Protein AF-A0A2E8ITR8-F1 (afdb_monomer_lite)

pLDDT: mean 73.03, std 20.71, range [34.75, 94.88]

Structure (mmCIF, N/CA/C/O backbone):
data_AF-A0A2E8ITR8-F1
#
_entry.id   AF-A0A2E8ITR8-F1
#
loop_
_atom_site.group_PDB
_atom_site.id
_atom_site.type_symbol
_atom_site.label_atom_id
_atom_site.label_alt_id
_atom_site.label_comp_id
_atom_site.label_asym_id
_atom_site.label_entity_id
_atom_site.label_seq_id
_atom_site.pdbx_PDB_ins_code
_atom_site.Cartn_x
_atom_site.Cartn_y
_atom_site.Cartn_z
_atom_site.occupancy
_atom_site.B_iso_or_equiv
_atom_site.auth_seq_id
_atom_site.auth_comp_id
_atom_site.auth_asym_id
_atom_site.auth_atom_id
_atom_site.pdbx_PDB_model_num
ATOM 1 N N . MET A 1 1 ? 21.758 -8.027 -42.732 1.00 45.25 1 MET A N 1
ATOM 2 C CA . MET A 1 1 ? 21.142 -7.338 -41.578 1.00 45.25 1 MET A CA 1
ATOM 3 C C . MET A 1 1 ? 20.759 -8.410 -40.576 1.00 45.25 1 MET A C 1
ATOM 5 O O . MET A 1 1 ? 20.143 -9.382 -40.984 1.00 45.25 1 MET A O 1
ATOM 9 N N . SER A 1 2 ? 21.272 -8.323 -39.350 1.00 44.22 2 SER A N 1
ATOM 10 C CA . SER A 1 2 ? 21.289 -9.425 -38.382 1.00 44.22 2 SER A CA 1
ATOM 11 C C . SER A 1 2 ? 19.898 -9.723 -37.815 1.00 44.22 2 SER A C 1
ATOM 13 O O . SER A 1 2 ? 19.188 -8.817 -37.385 1.00 44.22 2 SER A O 1
ATOM 15 N N . GLU A 1 3 ? 19.537 -11.006 -37.742 1.00 45.44 3 GLU A N 1
ATOM 16 C CA . GLU A 1 3 ? 18.320 -11.515 -37.078 1.00 45.44 3 GLU A CA 1
ATOM 17 C C . GLU A 1 3 ? 18.198 -11.057 -35.608 1.00 45.44 3 GLU A C 1
ATOM 19 O O . GLU A 1 3 ? 17.104 -10.994 -35.050 1.00 45.44 3 GLU A O 1
ATOM 24 N N . ASN A 1 4 ? 19.310 -10.631 -35.000 1.00 48.97 4 ASN A N 1
ATOM 25 C CA . ASN A 1 4 ? 19.358 -10.035 -33.664 1.00 48.97 4 ASN A CA 1
ATOM 26 C C . ASN A 1 4 ? 18.622 -8.688 -33.558 1.00 48.97 4 ASN A C 1
ATOM 28 O O . ASN A 1 4 ? 18.185 -8.323 -32.470 1.00 48.97 4 ASN A O 1
ATOM 32 N N . TYR A 1 5 ? 18.449 -7.956 -34.664 1.00 41.09 5 TYR A N 1
ATOM 33 C CA . TYR A 1 5 ? 17.727 -6.679 -34.658 1.00 41.09 5 TYR A CA 1
ATOM 34 C C . TYR A 1 5 ? 16.204 -6.867 -34.592 1.00 41.09 5 TYR A C 1
ATOM 36 O O . TYR A 1 5 ? 15.489 -6.002 -34.091 1.00 41.09 5 TYR A O 1
ATOM 44 N N . VAL A 1 6 ? 15.701 -8.011 -35.070 1.00 43.72 6 VAL A N 1
ATOM 45 C CA . VAL A 1 6 ? 14.266 -8.324 -35.045 1.00 43.72 6 VAL A CA 1
ATOM 46 C C . VAL A 1 6 ? 13.846 -8.757 -33.642 1.00 43.72 6 VAL A C 1
ATOM 48 O O . VAL A 1 6 ? 12.846 -8.253 -33.145 1.00 43.72 6 VAL A O 1
ATOM 51 N N . LYS A 1 7 ? 14.664 -9.555 -32.937 1.00 40.44 7 LYS A N 1
ATOM 52 C CA . LYS A 1 7 ? 14.379 -9.970 -31.549 1.00 40.44 7 LYS A CA 1
ATOM 53 C C . LYS A 1 7 ? 14.263 -8.808 -30.557 1.00 40.44 7 LYS A C 1
ATOM 55 O O . LYS A 1 7 ? 13.438 -8.883 -29.654 1.00 40.44 7 LYS A O 1
ATOM 60 N N . TYR A 1 8 ? 15.018 -7.723 -30.744 1.00 42.69 8 TYR A N 1
ATOM 61 C CA . TYR A 1 8 ? 14.874 -6.519 -29.913 1.00 42.69 8 TYR A CA 1
ATOM 62 C C . TYR A 1 8 ? 13.579 -5.744 -30.195 1.00 42.69 8 TYR A C 1
ATOM 64 O O . TYR A 1 8 ? 13.068 -5.064 -29.311 1.00 42.69 8 TYR A O 1
ATOM 72 N N . LYS A 1 9 ? 13.028 -5.850 -31.411 1.00 41.62 9 LYS A N 1
ATOM 73 C CA . LYS A 1 9 ? 11.823 -5.115 -31.819 1.00 41.62 9 LYS A CA 1
ATOM 74 C C . LYS A 1 9 ? 10.522 -5.870 -31.541 1.00 41.62 9 LYS A C 1
ATOM 76 O O . LYS A 1 9 ? 9.484 -5.231 -31.427 1.00 41.62 9 LYS A O 1
ATOM 81 N N . THR A 1 10 ? 10.568 -7.195 -31.400 1.00 43.81 10 THR A N 1
ATOM 82 C CA . THR A 1 10 ? 9.383 -8.038 -31.150 1.00 43.81 10 THR A CA 1
ATOM 83 C C . THR A 1 10 ? 9.191 -8.472 -29.695 1.00 43.81 10 THR A C 1
ATOM 85 O O . THR A 1 10 ? 8.229 -9.170 -29.419 1.00 43.81 10 THR A O 1
ATOM 88 N N . ASN A 1 11 ? 10.028 -8.030 -28.748 1.00 43.06 11 ASN A N 1
ATOM 89 C CA . ASN A 1 11 ? 9.765 -8.220 -27.308 1.00 43.06 11 ASN A CA 1
ATOM 90 C C . ASN A 1 11 ? 9.090 -7.002 -26.638 1.00 43.06 11 ASN A C 1
ATOM 92 O O . ASN A 1 11 ? 8.979 -6.943 -25.419 1.00 43.06 11 ASN A O 1
ATOM 96 N N . ILE A 1 12 ? 8.614 -6.037 -27.435 1.00 47.50 12 ILE A N 1
ATOM 97 C CA . ILE A 1 12 ? 7.847 -4.861 -26.984 1.00 47.50 12 ILE A CA 1
ATOM 98 C C . ILE A 1 12 ? 6.454 -5.233 -26.448 1.00 47.50 12 ILE A C 1
ATOM 100 O O . ILE A 1 12 ? 5.915 -4.507 -25.622 1.00 47.50 12 ILE A O 1
ATOM 104 N N . GLU A 1 13 ? 5.881 -6.369 -26.855 1.00 49.22 13 GLU A N 1
ATOM 105 C CA . GLU A 1 13 ? 4.529 -6.776 -26.429 1.00 49.22 13 GLU A CA 1
ATOM 106 C C . GLU A 1 13 ? 4.451 -7.151 -24.941 1.00 49.22 13 GLU A C 1
ATOM 108 O O . GLU A 1 13 ? 3.382 -7.081 -24.340 1.00 49.22 13 GLU A O 1
ATOM 113 N N . TRP A 1 14 ? 5.596 -7.488 -24.340 1.00 45.38 14 TRP A N 1
ATOM 114 C CA . TRP A 1 14 ? 5.731 -7.829 -22.928 1.00 45.38 14 TRP A CA 1
ATOM 115 C C . TRP A 1 14 ? 6.657 -6.892 -22.166 1.00 45.38 14 TRP A C 1
ATOM 117 O O . TRP A 1 14 ? 6.914 -7.180 -21.011 1.00 45.38 14 TRP A O 1
ATOM 127 N N . TYR A 1 15 ? 7.055 -5.727 -22.697 1.00 50.53 15 TYR A N 1
ATOM 128 C CA . TYR A 1 15 ? 7.392 -4.581 -21.829 1.00 50.53 15 TYR A CA 1
ATOM 129 C C . TYR A 1 15 ? 6.087 -4.013 -21.218 1.00 50.53 15 TYR A C 1
ATOM 131 O O . TYR A 1 15 ? 5.629 -2.907 -21.486 1.00 50.53 15 TYR A O 1
ATOM 139 N N . HIS A 1 16 ? 5.445 -4.933 -20.492 1.00 63.94 16 HIS A N 1
ATOM 140 C CA . HIS A 1 16 ? 4.744 -4.888 -19.231 1.00 63.94 16 HIS A CA 1
ATOM 141 C C . HIS A 1 16 ? 3.829 -3.689 -19.005 1.00 63.94 16 HIS A C 1
ATOM 143 O O . HIS A 1 16 ? 4.117 -2.797 -18.219 1.00 63.94 16 HIS A O 1
ATOM 149 N N . MET A 1 17 ? 2.619 -3.750 -19.568 1.00 70.31 17 MET A N 1
ATOM 150 C CA . MET A 1 17 ? 1.479 -2.944 -19.100 1.00 70.31 17 MET A CA 1
ATOM 151 C C . MET A 1 17 ? 1.339 -2.956 -17.563 1.00 70.31 17 MET A C 1
ATOM 153 O O . MET A 1 17 ? 0.948 -1.951 -16.977 1.00 70.31 17 MET A O 1
ATOM 157 N N . LYS A 1 18 ? 1.729 -4.061 -16.912 1.00 77.50 18 LYS A N 1
ATOM 158 C CA . LYS A 1 18 ? 1.883 -4.164 -15.457 1.00 77.50 18 LYS A CA 1
ATOM 159 C C . LYS A 1 18 ? 2.827 -3.107 -14.874 1.00 77.50 18 LYS A C 1
ATOM 161 O O . LYS A 1 18 ? 2.412 -2.395 -13.974 1.00 77.50 18 LYS A O 1
ATOM 166 N N . ASP A 1 19 ? 4.025 -2.924 -15.422 1.00 78.06 19 ASP A N 1
ATOM 167 C CA . ASP A 1 19 ? 4.993 -1.925 -14.945 1.00 78.06 19 ASP A CA 1
ATOM 168 C C . ASP A 1 19 ? 4.421 -0.507 -15.046 1.00 78.06 19 ASP A C 1
ATOM 170 O O . ASP A 1 19 ? 4.555 0.294 -14.122 1.00 78.06 19 ASP A O 1
ATOM 174 N N . LEU A 1 20 ? 3.703 -0.205 -16.135 1.00 83.38 20 LEU A N 1
ATOM 175 C CA . LEU A 1 20 ? 2.991 1.069 -16.277 1.00 83.38 20 LEU A CA 1
ATOM 176 C C . LEU A 1 20 ? 1.913 1.234 -15.202 1.00 83.38 20 LEU A C 1
ATOM 178 O O . LEU A 1 20 ? 1.792 2.316 -14.626 1.00 83.38 20 LEU A O 1
ATOM 182 N N . MET A 1 21 ? 1.143 0.185 -14.905 1.00 86.69 21 MET A N 1
ATOM 183 C CA . MET A 1 21 ? 0.152 0.214 -13.828 1.00 86.69 21 MET A CA 1
ATOM 184 C C . MET A 1 21 ? 0.817 0.415 -12.464 1.00 86.69 21 MET A C 1
ATOM 186 O O . MET A 1 21 ? 0.362 1.253 -11.687 1.00 86.69 21 MET A O 1
ATOM 190 N N . TYR A 1 22 ? 1.917 -0.283 -12.194 1.00 89.50 22 TYR A N 1
ATOM 191 C CA . TYR A 1 22 ? 2.640 -0.219 -10.927 1.00 89.50 22 TYR A CA 1
ATOM 192 C C . TYR A 1 22 ? 3.219 1.170 -10.681 1.00 89.50 22 TYR A C 1
ATOM 194 O O . TYR A 1 22 ? 2.980 1.769 -9.629 1.00 89.50 22 TYR A O 1
ATOM 202 N N . LEU A 1 23 ? 3.877 1.736 -11.694 1.00 88.19 23 LEU A N 1
ATOM 203 C CA . LEU A 1 23 ? 4.365 3.111 -11.669 1.00 88.19 23 LEU A CA 1
ATOM 204 C C . LEU A 1 23 ? 3.221 4.120 -11.540 1.00 88.19 23 LEU A C 1
ATOM 206 O O . LEU A 1 23 ? 3.358 5.112 -10.826 1.00 88.19 23 LEU A O 1
ATOM 210 N N . THR A 1 24 ? 2.084 3.882 -12.199 1.00 90.19 24 THR A N 1
ATOM 211 C CA . THR A 1 24 ? 0.908 4.757 -12.080 1.00 90.19 24 THR A CA 1
ATOM 212 C C . THR A 1 24 ? 0.393 4.776 -10.648 1.00 90.19 24 THR A C 1
ATOM 214 O O . THR A 1 24 ? 0.221 5.856 -10.087 1.00 90.19 24 THR A O 1
ATOM 217 N N . LEU A 1 25 ? 0.216 3.609 -10.023 1.00 92.19 25 LEU A N 1
ATOM 218 C CA . LEU A 1 25 ? -0.211 3.525 -8.630 1.00 92.19 25 LEU A CA 1
ATOM 219 C C . LEU A 1 25 ? 0.788 4.212 -7.698 1.00 92.19 25 LEU A C 1
ATOM 221 O O . LEU A 1 25 ? 0.378 5.010 -6.860 1.00 92.19 25 LEU A O 1
ATOM 225 N N . TYR A 1 26 ? 2.088 3.971 -7.874 1.00 93.00 26 TYR A N 1
ATOM 226 C CA . TYR A 1 26 ? 3.121 4.637 -7.082 1.00 93.00 26 TYR A CA 1
ATOM 227 C C . TYR A 1 26 ? 3.017 6.165 -7.187 1.00 93.00 26 TYR A C 1
ATOM 229 O O . TYR A 1 26 ? 2.967 6.861 -6.172 1.00 93.00 26 TYR A O 1
ATOM 237 N N . ASN A 1 27 ? 2.907 6.691 -8.410 1.00 90.94 27 ASN A N 1
ATOM 238 C CA . ASN A 1 27 ? 2.765 8.125 -8.645 1.00 90.94 27 ASN A CA 1
ATOM 239 C C . ASN A 1 27 ? 1.468 8.683 -8.042 1.00 90.94 27 ASN A C 1
ATOM 241 O O . ASN A 1 27 ? 1.486 9.781 -7.486 1.00 90.94 27 ASN A O 1
ATOM 245 N N . CYS A 1 28 ? 0.360 7.937 -8.096 1.00 90.81 28 CYS A N 1
ATOM 246 C CA . CYS A 1 28 ? -0.870 8.308 -7.400 1.00 90.81 28 CYS A CA 1
ATOM 247 C C . CYS A 1 28 ? -0.629 8.413 -5.890 1.00 90.81 28 CYS A C 1
ATOM 249 O O . CYS A 1 28 ? -0.931 9.449 -5.309 1.00 90.81 28 CYS A O 1
ATOM 251 N N . LEU A 1 29 ? -0.028 7.405 -5.256 1.00 92.38 29 LEU A N 1
ATOM 252 C CA . LEU A 1 29 ? 0.256 7.437 -3.818 1.00 92.38 29 LEU A CA 1
ATOM 253 C C . LEU A 1 29 ? 1.109 8.656 -3.429 1.00 92.38 29 LEU A C 1
ATOM 255 O O . LEU A 1 29 ? 0.759 9.375 -2.494 1.00 92.38 29 LEU A O 1
ATOM 259 N N . VAL A 1 30 ? 2.176 8.942 -4.183 1.00 93.25 30 VAL A N 1
ATOM 260 C CA . VAL A 1 30 ? 3.039 10.115 -3.957 1.00 93.25 30 VAL A CA 1
ATOM 261 C C . VAL A 1 30 ? 2.270 11.431 -4.126 1.00 93.25 30 VAL A C 1
ATOM 263 O O . VAL A 1 30 ? 2.464 12.355 -3.339 1.00 93.25 30 VAL A O 1
ATOM 266 N N . ALA A 1 31 ? 1.383 11.528 -5.118 1.00 90.69 31 ALA A N 1
ATOM 267 C CA . ALA A 1 31 ? 0.614 12.741 -5.395 1.00 90.69 31 ALA A CA 1
ATOM 268 C C . ALA A 1 31 ? -0.553 12.972 -4.417 1.00 90.69 31 ALA A C 1
ATOM 270 O O . ALA A 1 31 ? -0.907 14.120 -4.140 1.00 90.69 31 ALA A O 1
ATOM 271 N N . PHE A 1 32 ? -1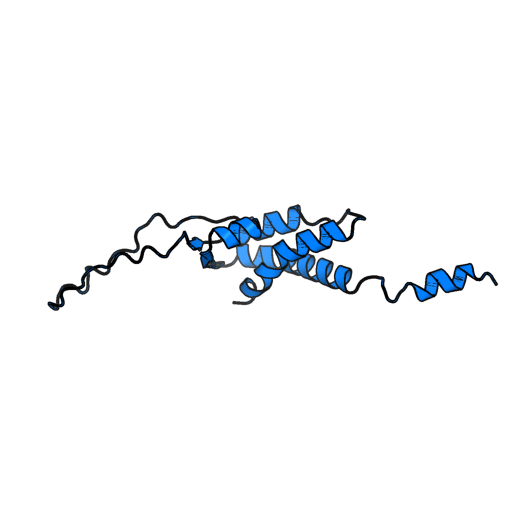.171 11.904 -3.909 1.00 87.88 32 PHE A N 1
ATOM 272 C CA . PHE A 1 32 ? -2.296 11.980 -2.974 1.00 87.88 32 PHE A CA 1
ATOM 273 C C . PHE A 1 32 ? -1.851 12.109 -1.515 1.00 87.88 32 PHE A C 1
ATOM 275 O O . PHE A 1 32 ? -2.576 12.709 -0.725 1.00 87.88 32 PHE A O 1
ATOM 282 N N . LEU A 1 33 ? -0.656 11.629 -1.155 1.00 91.25 33 LEU A N 1
ATOM 283 C CA . LEU A 1 33 ? -0.158 11.707 0.220 1.00 91.25 33 LEU A CA 1
ATOM 284 C C . LEU A 1 33 ? -0.163 13.141 0.798 1.00 91.25 33 LEU A C 1
ATOM 286 O O . LEU A 1 33 ? -0.667 13.305 1.908 1.00 91.25 33 LEU A O 1
ATOM 290 N N . PRO A 1 34 ? 0.324 14.191 0.100 1.00 89.75 34 PRO A N 1
ATOM 291 C CA . PRO A 1 34 ? 0.226 15.562 0.605 1.00 89.75 34 PRO A CA 1
ATOM 292 C C . PRO A 1 34 ? -1.223 16.002 0.831 1.00 89.75 34 PRO A C 1
ATOM 294 O O . PRO A 1 34 ? -1.537 16.580 1.863 1.00 89.75 34 PRO A O 1
ATOM 297 N N . LYS A 1 35 ? -2.132 15.645 -0.086 1.00 87.50 35 LYS A N 1
ATOM 298 C CA . LYS A 1 35 ? -3.553 16.005 0.020 1.00 87.50 35 LYS A CA 1
ATOM 299 C C . LYS A 1 35 ? -4.221 15.373 1.237 1.00 87.50 35 LYS A C 1
ATOM 301 O O . LYS A 1 35 ? -5.030 16.028 1.877 1.00 87.50 35 LYS A O 1
ATOM 306 N N . LEU A 1 36 ? -3.876 14.126 1.560 1.00 86.25 36 LEU A N 1
ATOM 307 C CA . LEU A 1 36 ? -4.374 13.447 2.759 1.00 86.25 36 LEU A CA 1
ATOM 308 C C . LEU A 1 36 ? -3.813 14.064 4.042 1.00 86.25 36 LEU A C 1
ATOM 310 O O . LEU A 1 36 ? -4.533 14.171 5.025 1.00 86.25 36 LEU A O 1
ATOM 314 N N . LYS A 1 37 ? -2.548 14.496 4.038 1.00 88.06 37 LYS A N 1
ATOM 315 C CA . LYS A 1 37 ? -1.946 15.189 5.188 1.00 88.06 37 LYS A CA 1
ATOM 316 C C . LYS A 1 37 ? -2.579 16.552 5.453 1.00 88.06 37 LYS A C 1
ATOM 318 O O . LYS A 1 37 ? -2.713 16.936 6.609 1.00 88.06 37 LYS A O 1
ATOM 323 N N . ASP A 1 38 ? -2.960 17.252 4.390 1.00 86.62 38 ASP A N 1
ATOM 324 C CA . ASP A 1 38 ? -3.594 18.568 4.468 1.00 86.62 38 ASP A CA 1
ATOM 325 C C . ASP A 1 38 ? -5.120 18.479 4.669 1.00 86.62 38 ASP A C 1
ATOM 327 O O . ASP A 1 38 ? -5.778 19.493 4.913 1.00 86.62 38 ASP A O 1
ATOM 331 N N . ALA A 1 39 ? -5.705 17.280 4.557 1.00 79.88 39 ALA A N 1
ATOM 332 C CA . ALA A 1 39 ? -7.134 17.075 4.738 1.00 79.88 39 ALA A CA 1
ATOM 333 C C . ALA A 1 39 ? -7.525 17.227 6.220 1.00 79.88 39 ALA A C 1
ATOM 335 O O . ALA A 1 39 ? -6.852 16.685 7.097 1.00 79.88 39 ALA A O 1
ATOM 336 N N . PRO A 1 40 ? -8.656 17.894 6.525 1.00 71.94 40 PRO A N 1
ATOM 337 C CA . PRO A 1 40 ? -9.128 18.049 7.903 1.00 71.94 40 PRO A CA 1
ATOM 338 C C . PRO A 1 40 ? -9.514 16.710 8.546 1.00 71.94 40 PRO A C 1
ATOM 340 O O . PRO A 1 40 ? -9.493 16.583 9.767 1.00 71.94 40 PRO A O 1
ATOM 343 N N . PHE A 1 41 ? -9.866 15.716 7.727 1.00 69.88 41 PHE A N 1
ATOM 344 C CA . PHE A 1 41 ? -10.127 14.350 8.152 1.00 69.88 41 PHE A CA 1
ATOM 345 C C . PHE A 1 41 ? -9.775 13.396 6.999 1.00 69.88 41 PHE A C 1
ATOM 347 O O . PHE A 1 41 ? -10.557 13.288 6.056 1.00 69.88 41 PHE A O 1
ATOM 354 N N . PRO A 1 42 ? -8.612 12.719 7.023 1.00 64.25 42 PRO A N 1
ATOM 355 C CA . PRO A 1 42 ? -8.183 11.833 5.935 1.00 64.25 42 PRO A CA 1
ATOM 356 C C . PRO A 1 42 ? -8.975 10.517 5.841 1.00 64.25 42 PRO A C 1
ATOM 358 O O . PRO A 1 42 ? -8.682 9.701 4.971 1.00 64.25 42 PRO A O 1
ATOM 361 N N . GLY A 1 43 ? -9.960 10.308 6.724 1.00 68.44 43 GLY A N 1
ATOM 362 C CA . GLY A 1 43 ? -10.707 9.061 6.832 1.00 68.44 43 GLY A CA 1
ATOM 363 C C . GLY A 1 43 ? -9.893 7.954 7.506 1.00 68.44 43 GLY A C 1
ATOM 364 O O . GLY A 1 43 ? -8.685 7.829 7.310 1.00 68.44 43 GLY A O 1
ATOM 365 N N . PHE A 1 44 ? -10.575 7.126 8.294 1.00 83.19 44 PHE A N 1
ATOM 366 C CA . PHE A 1 44 ? -10.008 5.913 8.881 1.00 83.19 44 PHE A CA 1
ATOM 367 C C . PHE A 1 44 ? -10.841 4.720 8.417 1.00 83.19 44 PHE A C 1
ATOM 369 O O . PHE A 1 44 ? -11.847 4.395 9.053 1.00 83.19 44 PHE A O 1
ATOM 376 N N . PRO A 1 45 ? -10.497 4.098 7.273 1.00 85.81 45 PRO A N 1
ATOM 377 C CA . PRO A 1 45 ? -11.233 2.947 6.782 1.00 85.81 45 PRO A CA 1
ATOM 378 C C . PRO A 1 45 ? -11.271 1.843 7.835 1.00 85.81 45 PRO A C 1
ATOM 380 O O . PRO A 1 45 ? -10.233 1.454 8.377 1.00 85.81 45 PRO A O 1
ATOM 383 N N . VAL A 1 46 ? -12.473 1.334 8.092 1.00 88.06 46 VAL A N 1
ATOM 384 C CA . VAL A 1 46 ? -12.690 0.197 8.983 1.00 88.06 46 VAL A CA 1
ATOM 385 C C . VAL A 1 46 ? -12.562 -1.079 8.166 1.00 88.06 46 VAL A C 1
ATOM 387 O O . VAL A 1 46 ? -13.296 -1.290 7.197 1.00 88.06 46 VAL A O 1
ATOM 390 N N . VAL A 1 47 ? -11.614 -1.932 8.538 1.00 85.69 47 VAL A N 1
ATOM 391 C CA . VAL A 1 47 ? -11.377 -3.231 7.895 1.00 85.69 47 VAL A CA 1
ATOM 392 C C . VAL A 1 47 ? -11.170 -4.308 8.956 1.00 85.69 47 VAL A C 1
ATOM 394 O O . VAL A 1 47 ? -10.934 -4.002 10.122 1.00 85.69 47 VAL A O 1
ATOM 397 N N . SER A 1 48 ? -11.223 -5.586 8.579 1.00 89.06 48 SER A N 1
ATOM 398 C CA . SER A 1 48 ? -10.853 -6.652 9.517 1.00 89.06 48 SER A CA 1
ATOM 399 C C . SER A 1 48 ? -9.352 -6.616 9.820 1.00 89.06 48 SER A C 1
ATOM 401 O O . SER A 1 48 ? -8.537 -6.393 8.920 1.00 89.06 48 SER A O 1
ATOM 403 N N . LYS A 1 49 ? -8.964 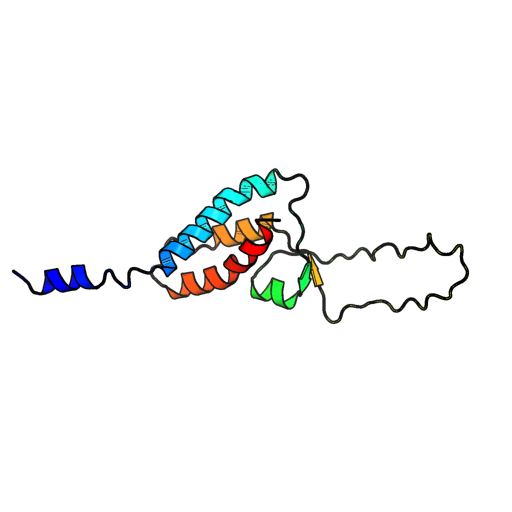-6.903 11.067 1.00 88.25 49 LYS A N 1
ATOM 404 C CA . LYS A 1 49 ? -7.559 -6.969 11.502 1.00 88.25 49 LYS A CA 1
ATOM 405 C C . LYS A 1 49 ? -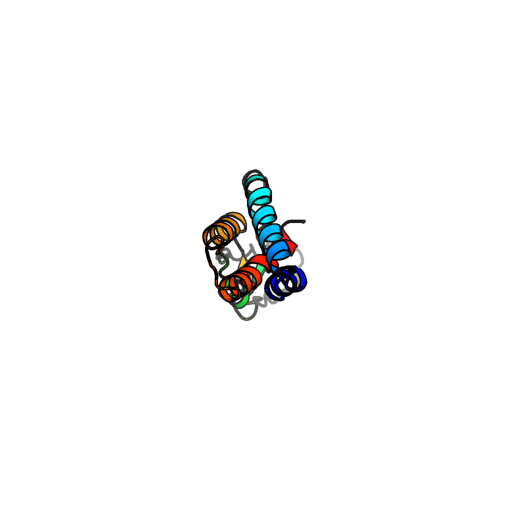6.737 -7.907 10.630 1.00 88.25 49 LYS A C 1
ATOM 407 O O . LYS A 1 49 ? -5.683 -7.528 10.133 1.00 88.25 49 LYS A O 1
ATOM 412 N N . LYS A 1 50 ? -7.278 -9.093 10.337 1.00 89.44 50 LYS A N 1
ATOM 413 C CA . LYS A 1 50 ? -6.650 -10.061 9.428 1.00 89.44 50 LYS A CA 1
ATOM 414 C C . LYS A 1 50 ? -6.363 -9.459 8.049 1.00 89.44 50 LYS A C 1
ATOM 416 O O .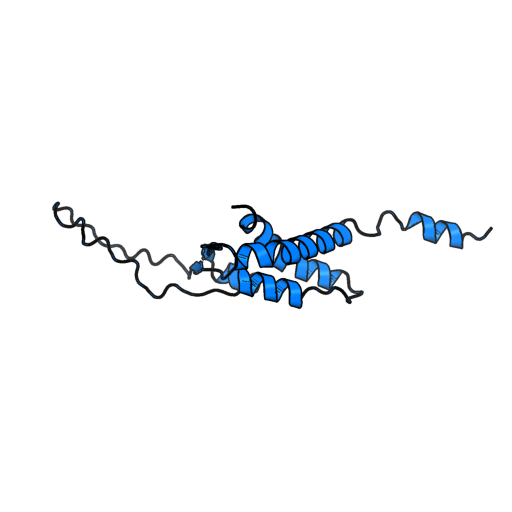 LYS A 1 50 ? -5.321 -9.742 7.460 1.00 89.44 50 LYS A O 1
ATOM 421 N N . TYR A 1 51 ? -7.284 -8.655 7.514 1.00 89.00 51 TYR A N 1
ATOM 422 C CA . TYR A 1 51 ? -7.071 -7.994 6.233 1.00 89.00 51 TYR A CA 1
ATOM 423 C C . TYR A 1 51 ? -5.993 -6.915 6.340 1.00 89.00 51 TYR A C 1
ATOM 425 O O . TYR A 1 51 ? -5.063 -6.934 5.534 1.00 89.00 51 TYR A O 1
ATOM 433 N N . ALA A 1 52 ? -6.066 -6.050 7.357 1.00 89.25 52 ALA A N 1
ATOM 434 C CA . ALA A 1 52 ? -5.067 -5.015 7.618 1.00 89.25 52 ALA A CA 1
ATOM 435 C C . ALA A 1 52 ? -3.648 -5.600 7.744 1.00 89.25 52 ALA A C 1
ATOM 437 O O . ALA A 1 52 ? -2.721 -5.119 7.093 1.00 89.25 52 ALA A O 1
ATOM 438 N N . GLU A 1 53 ? -3.494 -6.693 8.492 1.00 91.06 53 GLU A N 1
ATOM 439 C CA . GLU A 1 53 ? -2.233 -7.426 8.631 1.00 91.06 53 GLU A CA 1
ATOM 440 C C . GLU A 1 53 ? -1.757 -8.005 7.290 1.00 91.06 53 GLU A C 1
ATOM 442 O O . GLU A 1 53 ? -0.584 -7.867 6.942 1.00 91.06 53 GLU A O 1
ATOM 447 N N . SER A 1 54 ? -2.661 -8.599 6.499 1.00 90.50 54 SER A N 1
ATOM 448 C CA . SER A 1 54 ? -2.310 -9.207 5.205 1.00 90.50 54 SER A CA 1
ATOM 449 C C . SER A 1 54 ? -1.771 -8.201 4.184 1.00 90.50 54 SER A C 1
ATOM 451 O O . SER A 1 54 ? -0.905 -8.545 3.379 1.00 90.50 54 SER A O 1
ATOM 453 N N . VAL A 1 55 ? -2.244 -6.953 4.238 1.00 89.31 55 VAL A N 1
ATOM 454 C CA . VAL A 1 55 ? -1.786 -5.870 3.355 1.00 89.31 55 VAL A CA 1
ATOM 455 C C . VAL A 1 55 ? -0.688 -5.011 3.991 1.00 89.31 55 VAL A C 1
ATOM 457 O O . VAL A 1 55 ? -0.149 -4.121 3.337 1.00 89.31 55 VAL A O 1
ATOM 460 N N . GLY A 1 56 ? -0.319 -5.283 5.248 1.00 88.69 56 GLY A N 1
ATOM 461 C CA . GLY A 1 56 ? 0.695 -4.532 5.989 1.00 88.69 56 GLY A CA 1
ATOM 462 C C . GLY A 1 56 ? 0.278 -3.104 6.362 1.00 88.69 56 GLY A C 1
ATOM 463 O O . GLY A 1 56 ? 1.151 -2.242 6.502 1.00 88.69 56 GLY A O 1
ATOM 464 N N . ALA A 1 57 ? -1.026 -2.851 6.498 1.00 90.88 57 ALA A N 1
ATOM 465 C CA . ALA A 1 57 ? -1.567 -1.561 6.912 1.00 90.88 57 ALA A CA 1
ATOM 466 C C . ALA A 1 57 ? -1.151 -1.209 8.349 1.00 90.88 57 ALA A C 1
ATOM 468 O O . ALA A 1 57 ? -0.970 -2.087 9.193 1.00 90.88 57 ALA A O 1
ATOM 469 N N . ILE A 1 58 ? -1.010 0.087 8.620 1.00 92.06 58 ILE A N 1
ATOM 470 C CA . ILE A 1 58 ? -0.822 0.626 9.969 1.00 92.06 58 ILE A CA 1
ATOM 471 C C . ILE A 1 58 ? -2.208 0.991 10.497 1.00 92.06 58 ILE A C 1
ATOM 473 O O . ILE A 1 58 ? -2.957 1.686 9.814 1.00 92.06 58 ILE A O 1
ATOM 477 N N . TYR A 1 59 ? -2.575 0.480 11.668 1.00 91.50 59 TYR A N 1
ATOM 478 C CA . TYR A 1 59 ? -3.925 0.604 12.207 1.00 91.50 59 TYR A CA 1
ATOM 479 C C . TYR A 1 59 ? -3.920 0.752 13.726 1.00 91.50 59 TYR A C 1
ATOM 481 O O . TYR A 1 59 ? -2.956 0.367 14.391 1.00 91.50 59 TYR A O 1
ATOM 489 N N . PHE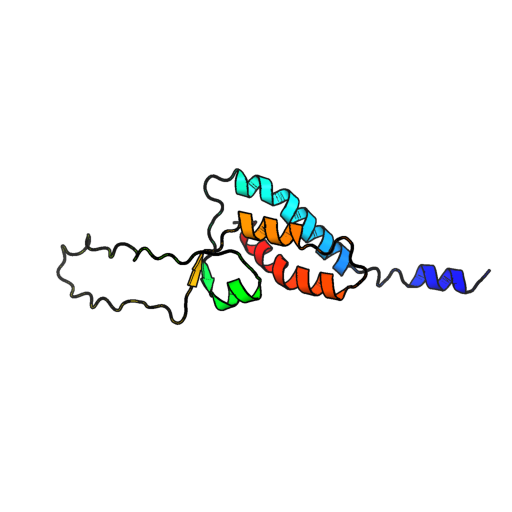 A 1 60 ? -5.033 1.245 14.261 1.00 87.75 60 PHE A N 1
ATOM 490 C CA . PHE A 1 60 ? -5.339 1.234 15.686 1.00 87.75 60 PHE A CA 1
ATOM 491 C C . PHE A 1 60 ? -6.651 0.488 15.954 1.00 87.75 60 PHE A C 1
ATOM 493 O O . PHE A 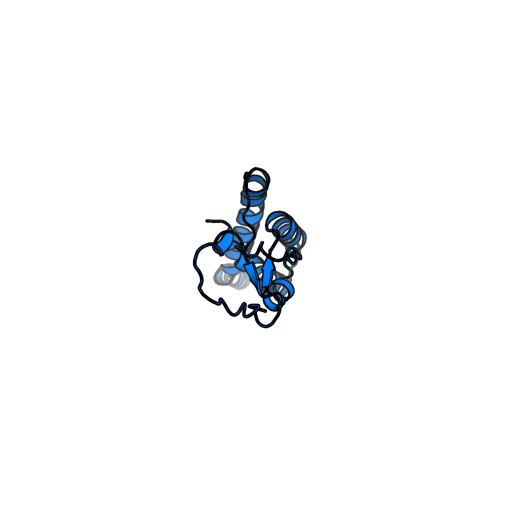1 60 ? -7.520 0.361 15.086 1.00 87.75 60 PHE A O 1
ATOM 500 N N . GLU A 1 61 ? -6.755 -0.048 17.164 1.00 86.06 61 GLU A N 1
ATOM 501 C CA . GLU A 1 61 ? -7.994 -0.587 17.718 1.00 86.06 61 GLU A CA 1
ATOM 502 C C . GLU A 1 61 ? -8.661 0.548 18.499 1.00 86.06 61 GLU A C 1
ATOM 504 O O . GLU A 1 61 ? -7.987 1.264 19.240 1.00 86.06 61 GLU A O 1
ATOM 509 N N . ASP A 1 62 ? -9.958 0.759 18.285 1.00 71.19 62 ASP A N 1
ATOM 510 C CA . ASP A 1 62 ? -10.710 1.707 19.102 1.00 71.19 62 ASP A CA 1
ATOM 511 C C . ASP A 1 62 ? -10.999 1.033 20.446 1.00 71.19 62 ASP A C 1
ATOM 513 O O . ASP A 1 62 ? -11.832 0.131 20.542 1.00 71.19 62 ASP A O 1
ATOM 517 N N . GLU A 1 63 ? -10.202 1.383 21.456 1.00 58.72 63 GLU A N 1
ATOM 518 C CA . GLU A 1 63 ? -10.395 0.923 22.833 1.00 58.72 63 GLU A CA 1
ATOM 519 C C . GLU A 1 63 ? -11.488 1.725 23.557 1.00 58.72 63 GLU A C 1
ATOM 521 O O . GLU A 1 63 ? -11.903 1.328 24.650 1.00 58.72 63 GLU A O 1
ATOM 526 N N . GLU A 1 64 ? -11.988 2.825 22.976 1.00 51.97 64 GLU A N 1
ATOM 527 C CA . GLU A 1 64 ? -13.174 3.487 23.505 1.00 51.97 64 GLU A CA 1
ATOM 528 C C . GLU A 1 64 ? -14.407 2.675 23.098 1.00 51.97 64 GLU A C 1
ATOM 530 O O . GLU A 1 64 ? -14.839 2.658 21.946 1.00 51.97 64 GLU A O 1
ATOM 535 N N . GLU A 1 65 ? -15.002 1.985 24.080 1.00 45.44 65 GLU A N 1
ATOM 536 C CA . GLU A 1 65 ? -16.407 1.597 23.999 1.00 45.44 65 GLU A CA 1
ATOM 537 C C . GLU A 1 65 ? -17.183 2.822 23.508 1.00 45.44 65 GLU A C 1
ATOM 539 O O . GLU A 1 65 ? -17.265 3.827 24.220 1.00 45.44 65 GLU A O 1
ATOM 544 N N . LEU A 1 66 ? -17.727 2.744 22.283 1.00 41.03 66 LEU A N 1
ATOM 545 C CA . LEU A 1 66 ? -18.699 3.710 21.777 1.00 41.03 66 LEU A CA 1
ATOM 546 C C . LEU A 1 66 ? -19.624 4.059 22.944 1.00 41.03 66 LEU A C 1
ATOM 548 O O . LEU A 1 66 ? -20.159 3.117 23.541 1.00 41.03 66 LEU A O 1
ATOM 552 N N . PRO A 1 67 ? -19.816 5.344 23.304 1.00 34.75 67 PRO A N 1
ATOM 553 C CA . PRO A 1 67 ? -20.729 5.682 24.375 1.00 34.75 67 PRO A CA 1
ATOM 554 C C . PRO A 1 67 ? -22.060 5.033 24.025 1.00 34.75 67 PRO A C 1
ATOM 556 O O . PRO A 1 67 ? -22.709 5.399 23.039 1.00 34.75 67 PRO A O 1
ATOM 559 N N . VAL A 1 68 ? -22.427 4.014 24.808 1.00 45.09 68 VAL A N 1
ATOM 560 C CA . VAL A 1 68 ? -23.765 3.446 24.796 1.00 45.09 68 VAL A CA 1
ATOM 561 C C . VAL A 1 68 ? -24.673 4.660 24.856 1.00 45.09 68 VAL A C 1
ATOM 563 O O . VAL A 1 68 ? -24.476 5.540 25.695 1.00 45.09 68 VAL A O 1
ATOM 566 N N . LEU A 1 69 ? -25.587 4.773 23.896 1.00 39.91 69 LEU A N 1
ATOM 567 C CA . LEU A 1 69 ? -26.595 5.823 23.854 1.00 39.91 69 LEU A CA 1
ATOM 568 C C . LEU A 1 69 ? -27.528 5.674 25.074 1.00 39.91 69 LEU A C 1
ATOM 570 O O . LEU A 1 69 ? -28.706 5.364 24.938 1.00 39.91 69 LEU A O 1
ATOM 574 N N . ASP A 1 70 ? -27.019 5.927 26.279 1.00 41.25 70 ASP A N 1
ATOM 575 C CA . ASP A 1 70 ? -27.763 5.978 27.538 1.00 41.25 70 ASP A CA 1
ATOM 576 C C . ASP A 1 70 ? -28.729 7.173 27.556 1.00 41.25 70 ASP A C 1
ATOM 578 O O . ASP A 1 70 ? -29.630 7.257 28.391 1.00 41.25 70 ASP A O 1
ATOM 582 N N . GLN A 1 71 ? -28.601 8.081 26.582 1.00 39.75 71 GLN A N 1
ATOM 583 C CA . GLN A 1 71 ? -29.458 9.255 26.432 1.00 39.75 71 GLN A CA 1
ATOM 584 C C . GLN A 1 71 ? -30.827 8.962 25.789 1.00 39.75 71 GLN A C 1
ATOM 586 O O . GLN A 1 71 ? -31.647 9.871 25.708 1.00 39.75 71 GLN A O 1
ATOM 591 N N . PHE A 1 72 ? -31.127 7.717 25.391 1.00 41.75 72 PHE A N 1
ATOM 592 C CA . PHE A 1 72 ? -32.483 7.310 24.969 1.00 41.75 72 PHE A CA 1
ATOM 593 C C . PHE A 1 72 ? -33.228 6.452 26.008 1.00 41.75 72 PHE A C 1
ATOM 595 O O . PHE A 1 72 ? -34.264 5.862 25.699 1.00 41.75 72 PHE A O 1
ATOM 602 N N . SER A 1 73 ? -32.756 6.404 27.257 1.00 39.75 73 SER A N 1
ATOM 603 C CA . SER A 1 73 ? -33.404 5.640 28.337 1.00 39.75 73 SER A CA 1
ATOM 604 C C . SER A 1 73 ? -34.698 6.263 28.891 1.00 39.75 73 SER A C 1
ATOM 606 O O . SER A 1 73 ? -35.330 5.669 29.762 1.00 39.75 73 SER A O 1
ATOM 608 N N . ASP A 1 74 ? -35.170 7.394 28.355 1.00 45.06 74 ASP A N 1
ATOM 609 C CA . ASP A 1 74 ? -36.402 8.027 28.848 1.00 45.06 74 ASP A CA 1
ATOM 610 C C . ASP A 1 74 ? -37.683 7.270 28.441 1.00 45.06 74 ASP A C 1
ATOM 612 O O . ASP A 1 74 ? -38.772 7.588 28.912 1.00 45.06 74 ASP A O 1
ATOM 616 N N . HIS A 1 75 ? -37.612 6.267 27.555 1.00 43.00 75 HIS A N 1
ATOM 617 C CA . HIS A 1 75 ? -38.789 5.523 27.080 1.00 43.00 75 HIS A CA 1
ATOM 618 C C . HIS A 1 75 ? -38.606 4.002 27.178 1.00 43.00 75 HIS A C 1
ATOM 620 O O . HIS A 1 75 ? -38.593 3.310 26.169 1.00 43.00 75 HIS A O 1
ATOM 626 N N . GLY A 1 76 ? -38.498 3.477 28.404 1.00 41.62 76 GLY A N 1
ATOM 627 C CA . GLY A 1 76 ? -39.143 2.228 28.860 1.00 41.62 76 GLY A CA 1
ATOM 628 C C . GLY A 1 76 ? -39.000 0.916 28.064 1.00 41.62 76 GLY A C 1
ATOM 629 O O . GLY A 1 76 ? -39.739 -0.025 28.355 1.00 41.62 76 GLY A O 1
ATOM 630 N N . ILE A 1 77 ? -38.100 0.801 27.088 1.00 42.94 77 ILE A N 1
ATOM 631 C CA . ILE A 1 77 ? -37.874 -0.437 26.334 1.00 42.94 77 ILE A CA 1
ATOM 632 C C . ILE A 1 77 ? -36.666 -1.148 26.953 1.00 42.94 77 ILE A C 1
ATOM 634 O O . ILE A 1 77 ? -35.585 -0.560 26.991 1.00 42.94 77 ILE A O 1
ATOM 638 N N . PRO A 1 78 ? -36.795 -2.401 27.428 1.00 39.88 78 PRO A N 1
ATOM 639 C CA . PRO A 1 78 ? -35.650 -3.168 27.889 1.00 39.88 78 PRO A CA 1
ATOM 640 C C . PRO A 1 78 ? -34.802 -3.536 26.670 1.00 39.88 78 PRO A C 1
ATOM 642 O O . PRO A 1 78 ? -35.042 -4.537 25.992 1.00 39.88 78 PRO A O 1
ATOM 645 N N . VAL A 1 79 ? -33.821 -2.695 26.361 1.00 41.25 79 VAL A N 1
ATOM 646 C CA . VAL A 1 79 ? -32.778 -3.033 25.402 1.00 41.25 79 VAL A CA 1
ATOM 647 C C . VAL A 1 79 ? -31.865 -4.009 26.128 1.00 41.25 79 VAL A C 1
ATOM 649 O O . VAL A 1 79 ? -31.031 -3.618 26.940 1.00 41.25 79 VAL A O 1
ATOM 652 N N . ASN A 1 80 ? -32.051 -5.304 25.871 1.00 39.88 80 ASN A N 1
ATOM 653 C CA . ASN A 1 80 ? -30.983 -6.266 26.099 1.00 39.88 80 ASN A CA 1
ATOM 654 C C . ASN A 1 80 ? -29.800 -5.778 25.262 1.00 39.88 80 ASN A C 1
ATOM 656 O O . ASN A 1 80 ? -29.785 -5.965 24.045 1.00 39.88 80 ASN A O 1
ATOM 660 N N . ALA A 1 81 ? -28.858 -5.098 25.913 1.00 40.81 81 ALA A N 1
ATOM 661 C CA . ALA A 1 81 ? -27.567 -4.763 25.352 1.00 40.81 81 ALA A CA 1
ATOM 662 C C . ALA A 1 81 ? -26.876 -6.089 25.038 1.00 40.81 81 ALA A C 1
ATOM 664 O O . ALA A 1 81 ? -26.260 -6.718 25.894 1.00 40.81 81 ALA A O 1
ATOM 665 N N . ILE A 1 82 ? -27.068 -6.571 23.815 1.00 37.84 82 ILE A N 1
ATOM 666 C CA . ILE A 1 82 ? -26.198 -7.581 23.244 1.00 37.84 82 ILE A CA 1
ATOM 667 C C . ILE A 1 82 ? -24.935 -6.790 22.914 1.00 37.84 82 ILE A C 1
ATOM 669 O O . ILE A 1 82 ? -25.003 -5.945 22.019 1.00 37.84 82 ILE A O 1
ATOM 673 N N . PRO A 1 83 ? -23.809 -6.981 23.628 1.00 40.88 83 PRO A N 1
ATOM 674 C CA . PRO A 1 83 ? -22.558 -6.425 23.159 1.00 40.88 83 PRO A CA 1
ATOM 675 C C . PRO A 1 83 ? -22.347 -7.021 21.773 1.00 40.88 83 PRO A C 1
ATOM 677 O O . PRO A 1 83 ? -22.184 -8.237 21.631 1.00 40.88 83 PRO A O 1
ATOM 680 N N . VAL A 1 84 ? -22.400 -6.181 20.742 1.00 44.84 84 VAL A N 1
ATOM 681 C CA . VAL A 1 84 ? -21.920 -6.555 19.417 1.00 44.84 84 VAL A CA 1
ATOM 682 C C . VAL A 1 84 ? -20.402 -6.608 19.549 1.00 44.84 84 VAL A C 1
ATOM 684 O O . VAL A 1 84 ? -19.681 -5.709 19.141 1.00 44.84 84 VAL A O 1
ATOM 687 N N . LYS A 1 85 ? -19.904 -7.665 20.199 1.00 43.72 85 LYS A N 1
ATOM 688 C CA . LYS A 1 85 ? -18.566 -8.165 19.928 1.00 43.72 85 LYS A CA 1
ATOM 689 C C . LYS A 1 85 ? -18.634 -8.641 18.491 1.00 43.72 85 LYS A C 1
ATOM 691 O O . LYS A 1 85 ? -19.070 -9.765 18.236 1.00 43.72 85 LYS A O 1
ATOM 696 N N . GLU A 1 86 ? -18.294 -7.756 17.560 1.00 48.72 86 GLU A N 1
ATOM 697 C CA . GLU A 1 86 ? -18.045 -8.188 16.196 1.00 48.72 86 GLU A CA 1
ATOM 698 C C . GLU A 1 86 ? -17.029 -9.340 16.245 1.00 48.72 86 GLU A C 1
ATOM 700 O O . GLU A 1 86 ? -16.056 -9.289 17.011 1.00 48.72 86 GLU A O 1
ATOM 705 N N . PRO A 1 87 ? -17.295 -10.439 15.523 1.00 49.28 87 PRO A N 1
ATOM 706 C CA . PRO A 1 87 ? -16.452 -11.613 15.587 1.00 49.28 87 PRO A CA 1
ATOM 707 C C . PRO A 1 87 ? -15.107 -11.258 14.947 1.00 49.28 87 PRO A C 1
ATOM 709 O O . PRO A 1 87 ? -15.025 -11.031 13.747 1.00 49.28 87 PRO A O 1
ATOM 712 N N . GLU A 1 88 ? -14.064 -11.212 15.775 1.00 59.00 88 GLU A N 1
ATOM 713 C CA . GLU A 1 88 ? -12.662 -11.011 15.386 1.00 59.00 88 GLU A CA 1
ATOM 714 C C . GLU A 1 88 ? -12.322 -9.635 14.772 1.00 59.00 88 GLU A C 1
ATOM 716 O O . GLU A 1 88 ? -12.006 -9.512 13.592 1.00 59.00 88 GLU A O 1
ATOM 721 N N . GLY A 1 89 ? -12.287 -8.616 15.641 1.00 70.75 89 GLY A N 1
ATOM 722 C CA . GLY A 1 89 ? -11.354 -7.482 15.582 1.00 70.75 89 GLY A CA 1
ATOM 723 C C . GLY A 1 89 ? -11.349 -6.693 14.276 1.00 70.75 89 GLY A C 1
ATOM 724 O O . GLY A 1 89 ? -10.473 -6.877 13.433 1.00 70.75 89 GLY A O 1
ATOM 725 N N . THR A 1 90 ? -12.291 -5.775 14.109 1.00 81.94 90 THR A N 1
ATOM 726 C CA . THR A 1 90 ? -12.144 -4.679 13.148 1.00 81.94 90 THR A CA 1
ATOM 727 C C . THR A 1 90 ? -11.148 -3.648 13.660 1.00 81.94 90 THR A C 1
ATOM 729 O O . THR A 1 90 ? -11.025 -3.436 14.864 1.00 81.94 90 THR A O 1
ATOM 732 N N . VAL A 1 91 ? -10.437 -3.005 12.740 1.00 88.38 91 VAL A N 1
ATOM 733 C CA . VAL A 1 91 ? -9.423 -1.991 13.040 1.00 88.38 91 VAL A CA 1
ATOM 734 C C . VAL A 1 91 ? -9.604 -0.781 12.139 1.00 88.38 91 VAL A C 1
ATOM 736 O O . VAL A 1 91 ? -10.101 -0.896 11.014 1.00 88.38 91 VAL A O 1
ATOM 739 N N . PHE A 1 92 ? -9.161 0.368 12.632 1.00 88.94 92 PHE A N 1
ATOM 740 C CA . PHE A 1 92 ? -9.151 1.628 11.905 1.00 88.94 92 PHE A CA 1
ATOM 741 C C . PHE A 1 92 ? -7.784 1.823 11.265 1.00 88.94 92 PHE A C 1
ATOM 743 O O . PHE A 1 92 ? -6.769 1.880 11.959 1.00 88.94 92 PHE A O 1
ATOM 750 N N . VAL A 1 93 ? -7.736 1.908 9.936 1.00 89.75 93 VAL A N 1
ATOM 751 C CA . VAL A 1 93 ? -6.467 2.069 9.220 1.00 89.75 93 VAL A CA 1
ATOM 752 C C . VAL A 1 93 ? -6.054 3.532 9.172 1.00 89.75 93 VAL A C 1
ATOM 754 O O . VAL A 1 93 ? -6.784 4.390 8.677 1.00 89.75 93 VAL A O 1
ATOM 757 N N . GLU A 1 94 ? -4.831 3.807 9.610 1.00 90.56 94 GLU A N 1
ATOM 758 C CA . GLU A 1 94 ? -4.195 5.106 9.462 1.00 90.56 94 GLU A CA 1
ATOM 759 C C . GLU A 1 94 ? -3.662 5.256 8.029 1.00 90.56 94 GLU A C 1
ATOM 761 O O . GLU A 1 94 ? -2.572 4.782 7.681 1.00 90.56 94 GLU A O 1
ATOM 766 N N . MET A 1 95 ? -4.439 5.918 7.168 1.00 89.56 95 MET A N 1
ATOM 767 C CA . MET A 1 95 ? -4.143 6.018 5.733 1.00 89.56 95 MET A CA 1
ATOM 768 C C . MET A 1 95 ? -2.810 6.706 5.437 1.00 89.56 95 MET A C 1
ATOM 770 O O . MET A 1 95 ? -2.029 6.212 4.625 1.00 89.56 95 MET A O 1
ATOM 774 N N . VAL A 1 96 ? -2.516 7.819 6.114 1.00 91.31 96 VAL A N 1
ATOM 775 C CA . VAL A 1 96 ? -1.277 8.585 5.909 1.00 91.31 96 VAL A CA 1
ATOM 776 C C . VAL A 1 96 ? -0.023 7.737 6.172 1.00 91.31 96 VAL A C 1
ATOM 778 O O . VAL A 1 96 ? 0.755 7.550 5.231 1.00 91.31 96 VAL A O 1
ATOM 781 N N . PRO A 1 97 ? 0.199 7.179 7.379 1.00 92.94 97 PRO A N 1
ATOM 782 C CA . PRO A 1 97 ? 1.402 6.390 7.641 1.00 92.94 97 PRO A CA 1
ATOM 783 C C . PRO A 1 97 ? 1.427 5.089 6.823 1.00 92.94 97 PRO A C 1
ATOM 785 O O . PRO A 1 97 ? 2.499 4.637 6.413 1.00 92.94 97 PRO A O 1
ATOM 788 N N . THR A 1 98 ? 0.264 4.510 6.503 1.00 93.31 98 THR A N 1
ATOM 789 C CA . THR A 1 98 ? 0.178 3.342 5.615 1.00 93.31 98 THR A CA 1
ATOM 790 C C . THR A 1 98 ? 0.689 3.658 4.207 1.00 93.31 98 THR A C 1
ATOM 792 O O . THR A 1 98 ? 1.512 2.918 3.665 1.00 93.31 98 THR A O 1
ATOM 795 N N . ILE A 1 99 ? 0.272 4.779 3.617 1.00 93.25 99 ILE A N 1
ATOM 796 C CA . ILE A 1 99 ? 0.730 5.208 2.289 1.00 93.25 99 ILE A CA 1
ATOM 797 C C . ILE A 1 99 ? 2.221 5.557 2.304 1.00 93.25 99 ILE A C 1
ATOM 799 O O . ILE A 1 99 ? 2.946 5.171 1.387 1.00 93.25 99 ILE A O 1
ATOM 803 N N . GLU A 1 100 ? 2.712 6.229 3.349 1.00 94.88 100 GLU A N 1
ATOM 804 C CA . GLU A 1 100 ? 4.146 6.507 3.505 1.00 94.88 100 GLU A CA 1
ATOM 805 C C . GLU A 1 100 ? 4.984 5.229 3.506 1.00 94.88 100 GLU A C 1
ATOM 807 O O . GLU A 1 100 ? 6.033 5.165 2.857 1.00 94.88 100 GLU A O 1
ATOM 812 N N . ARG A 1 101 ? 4.510 4.201 4.216 1.00 94.81 101 ARG A N 1
ATOM 813 C CA . ARG A 1 101 ? 5.145 2.887 4.234 1.00 94.81 101 ARG A CA 1
ATOM 814 C C . ARG A 1 101 ? 5.142 2.255 2.844 1.00 94.81 101 ARG A C 1
ATOM 816 O O . ARG A 1 101 ? 6.197 1.822 2.389 1.00 94.81 101 ARG A O 1
ATOM 823 N N . LEU A 1 102 ? 4.002 2.247 2.151 1.00 94.50 102 LEU A N 1
ATOM 824 C CA . LEU A 1 102 ? 3.882 1.676 0.804 1.00 94.50 102 LEU A CA 1
ATOM 825 C C . LEU A 1 102 ? 4.798 2.373 -0.212 1.00 94.50 102 LEU A C 1
ATOM 827 O O . LEU A 1 102 ? 5.420 1.700 -1.029 1.00 94.50 102 LEU A O 1
ATOM 831 N N . ILE A 1 103 ? 4.931 3.701 -0.148 1.00 94.38 103 ILE A N 1
ATOM 832 C CA . ILE A 1 103 ? 5.858 4.462 -1.001 1.00 94.38 103 ILE A CA 1
ATOM 833 C C . ILE A 1 103 ? 7.310 4.077 -0.698 1.00 94.38 103 ILE A C 1
ATOM 835 O O . ILE A 1 103 ? 8.095 3.880 -1.625 1.00 94.38 103 ILE A O 1
ATOM 839 N N . ARG A 1 104 ? 7.673 3.955 0.585 1.00 94.44 104 ARG A N 1
ATOM 840 C CA . ARG A 1 104 ? 9.033 3.592 1.016 1.00 94.44 104 ARG A CA 1
ATOM 841 C C . ARG A 1 104 ? 9.415 2.168 0.616 1.00 94.44 104 ARG A C 1
ATOM 843 O O . ARG A 1 104 ? 10.565 1.924 0.276 1.00 94.44 104 ARG A O 1
ATOM 850 N N . GLU A 1 105 ? 8.464 1.245 0.684 1.00 93.75 105 GLU A N 1
ATOM 851 C CA . GLU A 1 105 ? 8.650 -0.164 0.326 1.00 93.75 105 GLU A CA 1
ATOM 852 C C . GLU A 1 105 ? 8.476 -0.436 -1.177 1.00 93.75 105 GLU A C 1
ATOM 854 O O . GLU A 1 105 ? 8.547 -1.591 -1.595 1.00 93.75 105 GLU A O 1
ATOM 859 N N . CYS A 1 106 ? 8.234 0.596 -1.993 1.00 91.62 106 CYS A N 1
ATOM 860 C CA . CYS A 1 106 ? 8.113 0.442 -3.437 1.00 91.62 106 CYS A CA 1
ATOM 861 C C . CYS A 1 106 ? 9.440 -0.068 -4.034 1.00 91.62 106 CYS A C 1
ATOM 863 O O . CYS A 1 106 ? 10.480 0.574 -3.841 1.00 91.62 106 CYS A O 1
ATOM 865 N N . PRO A 1 107 ? 9.439 -1.188 -4.781 1.00 91.62 107 PRO A N 1
ATOM 866 C CA . PRO A 1 107 ? 10.650 -1.818 -5.298 1.00 91.62 107 PRO A CA 1
ATOM 867 C C . PRO A 1 107 ? 11.156 -1.132 -6.581 1.00 91.62 107 PRO A C 1
ATOM 869 O O . PRO A 1 107 ? 11.470 -1.791 -7.566 1.00 91.62 107 PRO A O 1
ATOM 872 N N . VAL A 1 108 ? 11.279 0.203 -6.569 1.00 82.62 108 VAL A N 1
ATOM 873 C CA . VAL A 1 108 ? 11.642 1.031 -7.742 1.00 82.62 108 VAL A CA 1
ATOM 874 C C . VAL A 1 108 ? 12.963 0.598 -8.396 1.00 82.62 108 VAL A C 1
ATOM 876 O O . VAL A 1 108 ? 13.136 0.770 -9.598 1.00 82.62 108 VAL A O 1
ATOM 879 N N . ASN A 1 109 ? 13.877 0.015 -7.615 1.00 81.00 109 ASN A N 1
ATOM 880 C CA . ASN A 1 109 ? 15.185 -0.455 -8.080 1.00 81.00 109 ASN A CA 1
ATOM 881 C C . ASN A 1 109 ? 15.276 -1.988 -8.224 1.00 81.00 109 ASN A C 1
ATOM 883 O O . ASN A 1 109 ? 16.380 -2.495 -8.413 1.00 81.00 109 ASN A O 1
ATOM 887 N N . SER A 1 110 ? 14.174 -2.733 -8.067 1.00 82.81 110 SER A N 1
ATOM 888 C CA . SER A 1 110 ? 14.196 -4.191 -8.232 1.00 82.81 110 SER A CA 1
ATOM 889 C C . SER A 1 110 ? 14.096 -4.577 -9.705 1.00 82.81 110 SER A C 1
ATOM 891 O O . SER A 1 110 ? 13.259 -4.053 -10.440 1.00 82.81 110 SER A O 1
ATOM 893 N N . GLU A 1 111 ? 14.939 -5.524 -10.114 1.00 80.69 111 GLU A N 1
ATOM 894 C CA . GLU A 1 111 ? 14.868 -6.179 -11.423 1.00 80.69 111 GLU A CA 1
ATOM 895 C C . GLU A 1 111 ? 13.958 -7.424 -11.401 1.00 80.69 111 GLU A C 1
ATOM 897 O O . GLU A 1 111 ? 13.725 -8.021 -12.450 1.00 80.69 111 GLU A O 1
ATOM 902 N N . ASP A 1 112 ? 13.439 -7.824 -10.229 1.00 82.62 112 ASP A N 1
ATOM 903 C CA . ASP A 1 112 ? 12.534 -8.967 -10.070 1.00 82.62 112 ASP A CA 1
ATOM 904 C C . ASP A 1 112 ? 11.061 -8.519 -10.194 1.00 82.62 112 ASP A C 1
ATOM 906 O O . ASP A 1 112 ? 10.549 -7.811 -9.319 1.00 82.62 112 ASP A O 1
ATOM 910 N N . PRO A 1 113 ? 10.326 -8.951 -11.239 1.00 78.81 113 PRO A N 1
ATOM 911 C CA . PRO A 1 113 ? 8.912 -8.607 -11.402 1.00 78.81 113 PRO A CA 1
ATOM 912 C C . PRO A 1 113 ? 8.021 -9.082 -10.244 1.00 78.81 113 PRO A C 1
ATOM 914 O O . PRO A 1 113 ? 6.961 -8.504 -10.000 1.00 78.81 113 PRO A O 1
ATOM 917 N N . SER A 1 114 ? 8.430 -10.124 -9.514 1.00 86.12 114 SER A N 1
ATOM 918 C CA . SER A 1 114 ? 7.654 -10.654 -8.392 1.00 86.12 114 SER A CA 1
ATOM 919 C C . SER A 1 114 ? 7.654 -9.724 -7.175 1.00 86.12 114 SER A C 1
ATOM 921 O O . SER A 1 114 ? 6.687 -9.733 -6.409 1.00 86.12 114 SER A O 1
ATOM 923 N N . ASP A 1 115 ? 8.672 -8.872 -7.019 1.00 87.44 115 ASP A N 1
ATOM 924 C CA . ASP A 1 115 ? 8.683 -7.836 -5.981 1.00 87.44 115 ASP A CA 1
ATOM 925 C C . ASP A 1 115 ? 7.604 -6.787 -6.250 1.00 87.44 115 ASP A C 1
ATOM 927 O O . ASP A 1 115 ? 6.887 -6.364 -5.338 1.00 87.44 115 ASP A O 1
ATOM 931 N N . TRP A 1 116 ? 7.452 -6.408 -7.518 1.00 88.12 116 TRP A N 1
ATOM 932 C CA . TRP A 1 116 ? 6.418 -5.485 -7.959 1.00 88.12 116 TRP A CA 1
ATOM 933 C C . TRP A 1 116 ? 5.012 -6.071 -7.826 1.00 88.12 116 TRP A C 1
ATOM 935 O O . TRP A 1 116 ? 4.130 -5.377 -7.324 1.00 88.12 116 TRP A O 1
ATOM 945 N N . ASP A 1 117 ? 4.806 -7.340 -8.199 1.00 90.00 117 ASP A N 1
ATOM 946 C CA . ASP A 1 117 ? 3.527 -8.040 -7.997 1.00 90.00 117 ASP A CA 1
ATOM 947 C C . ASP A 1 117 ? 3.146 -8.052 -6.494 1.00 90.00 117 ASP A C 1
ATOM 949 O O . ASP A 1 117 ? 2.036 -7.668 -6.121 1.00 90.00 117 ASP A O 1
ATOM 953 N N . ARG A 1 118 ? 4.090 -8.393 -5.601 1.00 91.19 118 ARG A N 1
ATOM 954 C CA . ARG A 1 118 ? 3.863 -8.392 -4.139 1.00 91.19 118 ARG A CA 1
ATOM 955 C C . ARG A 1 118 ? 3.580 -7.004 -3.579 1.00 91.19 118 ARG A C 1
ATOM 957 O O . ARG A 1 118 ? 2.789 -6.855 -2.646 1.00 91.19 118 ARG A O 1
ATOM 964 N N . TRP A 1 119 ? 4.276 -5.987 -4.076 1.00 94.06 119 TRP A N 1
ATOM 965 C CA . TRP A 1 119 ? 4.019 -4.610 -3.677 1.00 94.06 119 TRP A CA 1
ATOM 966 C C . TRP A 1 119 ? 2.638 -4.152 -4.153 1.00 94.06 119 TRP A C 1
ATOM 968 O O . TRP A 1 119 ? 1.879 -3.598 -3.359 1.00 94.06 119 TRP A O 1
ATOM 978 N N . TRP A 1 120 ? 2.279 -4.446 -5.403 1.00 92.56 120 TRP A N 1
ATOM 979 C CA . TRP A 1 120 ? 0.983 -4.111 -5.985 1.00 92.56 120 TRP A CA 1
ATOM 980 C C . TRP A 1 120 ? -0.179 -4.709 -5.191 1.00 92.56 120 TRP A C 1
ATOM 982 O O . TRP A 1 120 ? -1.110 -3.979 -4.849 1.00 92.56 120 TRP A O 1
ATOM 992 N N . ASP A 1 121 ? -0.107 -5.991 -4.826 1.00 91.12 121 ASP A N 1
ATOM 993 C CA . ASP A 1 121 ? -1.155 -6.662 -4.045 1.00 91.12 121 ASP A CA 1
ATOM 994 C C . ASP A 1 121 ? -1.409 -5.972 -2.693 1.00 91.12 121 ASP A C 1
ATOM 996 O O . ASP A 1 121 ? -2.549 -5.885 -2.228 1.00 91.12 121 ASP A O 1
ATOM 1000 N N . ARG A 1 122 ? -0.356 -5.407 -2.088 1.00 92.25 122 ARG A N 1
ATOM 1001 C CA . ARG A 1 122 ? -0.436 -4.637 -0.838 1.00 92.25 122 ARG A CA 1
ATOM 1002 C C . ARG A 1 122 ? -0.803 -3.170 -1.035 1.00 92.25 122 ARG A C 1
ATOM 1004 O O . ARG A 1 122 ? -1.300 -2.559 -0.100 1.00 92.25 122 ARG A O 1
ATOM 1011 N N . ALA A 1 123 ? -0.554 -2.583 -2.201 1.00 92.00 123 ALA A N 1
ATOM 1012 C CA . ALA A 1 123 ? -0.776 -1.159 -2.445 1.00 92.00 123 ALA A CA 1
ATOM 1013 C C . ALA A 1 123 ? -2.138 -0.869 -3.094 1.00 92.00 123 ALA A C 1
ATOM 1015 O O . ALA A 1 123 ? -2.775 0.136 -2.785 1.00 92.00 123 ALA A O 1
ATOM 1016 N N . ASN A 1 124 ? -2.618 -1.747 -3.978 1.00 91.19 124 ASN A N 1
ATOM 1017 C CA . ASN A 1 124 ? -3.793 -1.491 -4.812 1.00 91.19 124 ASN A CA 1
ATOM 1018 C C . ASN A 1 124 ? -5.091 -1.349 -3.998 1.00 91.19 124 ASN A C 1
ATOM 1020 O O . ASN A 1 124 ? -6.019 -0.658 -4.414 1.00 91.19 124 ASN A O 1
ATOM 1024 N N . TRP A 1 125 ? -5.168 -1.949 -2.806 1.00 89.19 125 TRP A N 1
ATOM 1025 C CA . TRP A 1 125 ? -6.362 -1.831 -1.968 1.00 89.19 125 TRP A CA 1
ATOM 1026 C C . TRP A 1 125 ? -6.634 -0.395 -1.509 1.00 89.19 125 TRP A C 1
ATOM 1028 O O . TRP A 1 125 ? -7.802 -0.058 -1.322 1.00 89.19 125 TRP A O 1
ATOM 1038 N N . VAL A 1 126 ? -5.587 0.428 -1.362 1.00 87.44 126 VAL A N 1
ATOM 1039 C CA . VAL A 1 126 ? -5.673 1.831 -0.933 1.00 87.44 126 VAL A CA 1
ATOM 1040 C C . VAL A 1 126 ? -6.453 2.665 -1.941 1.00 87.44 126 VAL A C 1
ATOM 1042 O O . VAL A 1 126 ? -7.146 3.593 -1.544 1.00 87.44 126 VAL A O 1
ATOM 1045 N N . VAL A 1 127 ? -6.395 2.315 -3.232 1.00 84.06 127 VAL A N 1
ATOM 1046 C CA . VAL A 1 127 ? -7.000 3.096 -4.324 1.00 84.06 127 VAL A CA 1
ATOM 1047 C C . VAL A 1 127 ? -8.473 3.379 -4.067 1.00 84.06 127 VAL A C 1
ATOM 1049 O O . VAL A 1 127 ? -8.914 4.503 -4.281 1.00 84.06 127 VAL A O 1
ATOM 1052 N N . ARG A 1 128 ? -9.224 2.400 -3.554 1.00 81.62 128 ARG A N 1
ATOM 1053 C CA . ARG A 1 128 ? -10.660 2.562 -3.285 1.00 81.62 128 ARG A CA 1
ATOM 1054 C C . ARG A 1 128 ? -10.967 3.607 -2.203 1.00 81.62 128 ARG A C 1
ATOM 1056 O O . ARG A 1 128 ? -12.095 4.052 -2.127 1.00 81.62 128 ARG A O 1
ATOM 1063 N N . HIS A 1 129 ? -9.981 3.962 -1.382 1.00 80.81 129 HIS A N 1
ATOM 1064 C CA . HIS A 1 129 ? -10.108 4.877 -0.247 1.00 80.81 129 HIS A CA 1
ATOM 1065 C C . HIS A 1 129 ? -9.457 6.246 -0.511 1.00 80.81 129 HIS A C 1
ATOM 1067 O O . HIS A 1 129 ? -9.405 7.076 0.386 1.00 80.81 129 HIS A O 1
ATOM 1073 N N . LEU A 1 130 ? -8.911 6.479 -1.713 1.00 74.12 130 LEU A N 1
ATOM 1074 C CA . LEU A 1 130 ? -8.309 7.767 -2.097 1.00 74.12 130 LEU A CA 1
ATOM 1075 C C . LEU A 1 130 ? -9.301 8.736 -2.760 1.00 74.12 130 LEU A C 1
ATOM 1077 O O . LEU A 1 130 ? -8.938 9.884 -3.015 1.00 74.12 130 LEU A O 1
ATOM 1081 N N . TRP A 1 131 ? -10.495 8.256 -3.112 1.00 64.50 131 TRP A N 1
ATOM 1082 C CA . TRP A 1 131 ? -11.466 8.970 -3.952 1.00 64.50 131 TRP A CA 1
ATOM 1083 C C . TRP A 1 131 ? -12.801 9.265 -3.256 1.00 64.50 131 TRP A C 1
ATOM 1085 O O . TRP A 1 131 ? -13.683 9.826 -3.906 1.00 64.50 131 TRP A O 1
ATOM 1095 N N . ASP A 1 132 ? -12.924 8.903 -1.978 1.00 53.03 132 ASP A N 1
ATOM 1096 C CA . ASP A 1 132 ? -14.050 9.267 -1.107 1.00 53.03 132 ASP A CA 1
ATOM 1097 C C . ASP A 1 132 ? -13.751 10.588 -0.379 1.00 53.03 132 ASP A C 1
ATOM 1099 O O . ASP A 1 132 ? -14.676 11.428 -0.276 1.00 53.03 132 ASP A O 1
#

Radius of gyration: 22.71 Å; chains: 1; bounding box: 60×30×70 Å

Foldseek 3Di:
DDPVVVVVVPCVVPPDPPVVVLVVLLVVLVVLLVVCVVDPHSFFDKDAPVVCVLLVFDWDAPPDPPPDPPVPVPDDDPPPPPPPPPPHDITTTPLNVRSVVLNVQRPPPDPDVVSSVSSCVSRVVCVVSSPD

Secondary structure (DSSP, 8-state):
--THHHHHHSSGGGS-HHHHHHHHHHHHHHHHHHHHHHSS-----EEEHHHHHHHT--EE---S-----GGGTTS-----------TT-EEEE-HHHHHHHHHHT--TT---HHHHHHHHHHHGGGGGGS--

Sequence (132 aa):
MSENYVKYKTNIEWYHMKDLMYLTLYNCLVAFLPKLKDAPFPGFPVVSKKYAESVGAIYFEDEEELPVLDQFSDHGIPVNAIPVKEPEGTVFVEMVPTIERLIRECPVNSEDPSDWDRWWDRANWVVRHLWD